Protein AF-A0A227IZ33-F1 (afdb_monomer)

InterPro domains:
  IPR000600 ROK family [PF00480] (5-83)
  IPR043129 ATPase, nucleotide binding domain [SSF53067] (3-83)

Secondary structure (DSSP, 8-state):
--HHHHHHHHHTT-HHHHHHHHHHHHHHHHHHHHHHHHH--SEEEE-SGGGG-THHHHHHHHHGGGGS-TT----EEEE-S--

Foldseek 3Di:
DPPVVLLVCVVVVPVVSVVVVVVVLLVVLLVVQVVCQVPVDQEAEDDDPCLPVVVSQVSNQVRNCVNHDVPHHDHHYYYDPPD

pLDDT: mean 89.8, std 6.93, range [55.25, 95.69]

Radius of gyration: 13.57 Å; Cα contacts (8 Å, |Δi|>4): 75; chains: 1; bounding box: 30×21×37 Å

Sequence (83 aa):
KKAIDIIKAHAEGEAKAVEHVERFMELLAICFANIFTATDPHVVVLGGGLSNFELIYEEMPKRIPKYLLSVAKCPKIIKAKHG

Solvent-accessible surface area (backbone atoms only — not comparable to full-atom values): 4884 Å² total; per-residue (Å²): 127,57,72,67,56,38,55,50,35,32,77,73,61,37,66,70,32,43,56,48,51,53,52,48,53,54,52,50,21,48,54,48,19,54,53,40,74,76,62,68,53,74,64,46,73,39,62,63,86,70,45,73,48,64,63,53,68,66,45,41,72,71,51,21,53,81,55,35,58,95,88,59,74,72,52,52,69,43,67,51,91,78,118

Organism: Vibrio parahaemolyticus (NCBI:txid670)

Structure (mmCIF, N/CA/C/O backbone):
data_AF-A0A227IZ33-F1
#
_entry.id   AF-A0A227IZ33-F1
#
loop_
_atom_site.group_PDB
_atom_site.id
_atom_site.type_symbol
_atom_site.label_atom_id
_atom_site.label_alt_id
_atom_site.label_comp_id
_atom_site.label_asym_id
_atom_site.label_entity_id
_atom_site.label_seq_id
_atom_site.pdbx_PDB_ins_code
_atom_site.Cartn_x
_atom_site.Cartn_y
_atom_site.Cartn_z
_atom_site.occupancy
_atom_site.B_iso_or_equiv
_atom_site.auth_seq_id
_atom_site.auth_comp_id
_atom_site.auth_asym_id
_atom_site.auth_atom_id
_atom_site.pdbx_PDB_model_num
ATOM 1 N N . LYS A 1 1 ? -4.688 11.053 16.658 1.00 63.12 1 LYS A N 1
ATOM 2 C CA . LYS A 1 1 ? -4.914 9.600 16.848 1.00 63.12 1 LYS A CA 1
ATOM 3 C C . LYS A 1 1 ? -3.618 8.890 16.478 1.00 63.12 1 LYS A C 1
ATOM 5 O O . LYS A 1 1 ? -3.016 9.290 15.486 1.00 63.12 1 LYS A O 1
ATOM 10 N N . LYS A 1 2 ? -3.139 7.929 17.272 1.00 81.88 2 LYS A N 1
ATOM 11 C CA . LYS A 1 2 ? -2.017 7.079 16.841 1.00 81.88 2 LYS A CA 1
ATOM 12 C C . LYS A 1 2 ? -2.490 6.232 15.655 1.00 81.88 2 LYS A C 1
ATOM 14 O O . LYS A 1 2 ? -3.689 6.002 15.517 1.00 81.88 2 LYS A O 1
ATOM 19 N N . ALA A 1 3 ? -1.571 5.755 14.815 1.00 80.69 3 ALA A N 1
ATOM 20 C CA . ALA A 1 3 ? -1.923 4.908 13.669 1.00 80.69 3 ALA A CA 1
ATOM 21 C C . ALA A 1 3 ? -2.793 3.702 14.082 1.00 80.69 3 ALA A C 1
ATOM 23 O O . ALA A 1 3 ? -3.782 3.397 13.427 1.00 80.69 3 ALA A O 1
ATOM 24 N N . ILE A 1 4 ? -2.485 3.095 15.232 1.00 84.44 4 ILE A N 1
ATOM 25 C CA . ILE A 1 4 ? -3.241 1.976 15.814 1.00 84.44 4 ILE A CA 1
ATOM 26 C C . ILE A 1 4 ? -4.697 2.371 16.115 1.00 84.44 4 ILE A C 1
ATOM 28 O O . ILE A 1 4 ? -5.612 1.611 15.812 1.00 84.44 4 ILE A O 1
ATOM 32 N N . ASP A 1 5 ? -4.928 3.574 16.649 1.00 88.50 5 ASP A N 1
ATOM 33 C CA . ASP A 1 5 ? -6.277 4.056 16.970 1.00 88.50 5 ASP A CA 1
ATOM 34 C C . ASP A 1 5 ? -7.108 4.282 15.698 1.00 88.50 5 ASP A C 1
ATOM 36 O O . ASP A 1 5 ? -8.317 4.076 15.704 1.00 88.50 5 ASP A O 1
ATOM 40 N N . ILE A 1 6 ? -6.466 4.708 14.603 1.00 88.00 6 ILE A N 1
ATOM 41 C CA . ILE A 1 6 ? -7.125 4.903 13.302 1.00 88.00 6 ILE A CA 1
ATOM 42 C C . ILE A 1 6 ? -7.485 3.552 12.684 1.00 88.00 6 ILE A C 1
ATOM 44 O O . ILE A 1 6 ? -8.598 3.395 12.197 1.00 88.00 6 ILE A O 1
ATOM 48 N N . ILE A 1 7 ? -6.579 2.572 12.739 1.00 87.38 7 ILE A N 1
ATOM 49 C CA . ILE A 1 7 ? -6.835 1.212 12.242 1.00 87.38 7 ILE A CA 1
ATOM 50 C C . ILE A 1 7 ? -7.982 0.563 13.025 1.00 87.38 7 ILE A C 1
ATOM 52 O O . ILE A 1 7 ? -8.867 -0.049 12.430 1.00 87.38 7 ILE A O 1
ATOM 56 N N . LYS A 1 8 ? -8.014 0.738 14.351 1.00 88.69 8 LYS A N 1
ATOM 57 C CA . LYS A 1 8 ? -9.115 0.243 15.184 1.00 88.69 8 LYS A CA 1
ATOM 58 C C . LYS A 1 8 ? -10.441 0.928 14.837 1.00 88.69 8 LYS A C 1
ATOM 60 O O . LYS A 1 8 ? -11.423 0.245 14.581 1.00 88.69 8 LYS A O 1
ATOM 65 N N . ALA A 1 9 ? -10.449 2.256 14.746 1.00 89.69 9 ALA A N 1
ATOM 66 C CA . ALA A 1 9 ? -11.630 3.020 14.348 1.00 89.69 9 ALA A CA 1
ATOM 67 C C . ALA A 1 9 ? -12.126 2.661 12.934 1.00 89.69 9 ALA A C 1
ATOM 69 O O . ALA A 1 9 ? -13.326 2.648 12.678 1.00 89.69 9 ALA A O 1
ATOM 70 N N . HIS A 1 10 ? -11.212 2.338 12.015 1.00 90.62 10 HIS A N 1
ATOM 71 C CA . HIS A 1 10 ? -11.544 1.827 10.687 1.00 90.62 10 HIS A CA 1
ATOM 72 C C . HIS A 1 10 ? -12.242 0.465 10.769 1.00 90.62 10 HIS A C 1
ATOM 74 O O . HIS A 1 10 ? -13.259 0.264 10.112 1.00 90.62 10 HIS A O 1
ATOM 80 N N . ALA A 1 11 ? -11.729 -0.456 11.592 1.00 86.75 11 ALA A N 1
ATOM 81 C CA . ALA A 1 11 ? -12.358 -1.759 11.816 1.00 86.75 11 ALA A CA 1
ATOM 82 C C . ALA A 1 11 ? -13.754 -1.640 12.459 1.00 86.75 11 ALA A C 1
ATOM 84 O O . ALA A 1 11 ? -14.628 -2.455 12.186 1.00 86.75 11 ALA A O 1
ATOM 85 N N . GLU A 1 12 ? -13.976 -0.602 13.267 1.00 92.06 12 GLU A N 1
ATOM 86 C CA . GLU A 1 12 ? -15.277 -0.262 13.861 1.00 92.06 12 GLU A CA 1
ATOM 87 C C . GLU A 1 12 ? -16.210 0.498 12.892 1.00 92.06 12 GLU A C 1
ATOM 89 O O . GLU A 1 12 ? -17.356 0.782 13.237 1.00 92.06 12 GLU A O 1
ATOM 94 N N . GLY A 1 13 ? -15.751 0.825 11.678 1.00 90.19 13 GLY A N 1
ATOM 95 C CA . GLY A 1 13 ? -16.549 1.513 10.661 1.00 90.19 13 GLY A CA 1
ATOM 96 C C . GLY A 1 13 ? -16.731 3.017 10.897 1.00 90.19 13 GLY A C 1
ATOM 97 O O . GLY A 1 13 ? -17.642 3.621 10.333 1.00 90.19 13 GLY A O 1
ATOM 98 N N . GLU A 1 14 ? -15.884 3.656 11.714 1.00 94.62 14 GLU A N 1
ATOM 99 C CA . GLU A 1 14 ? -15.943 5.105 11.935 1.00 94.62 14 GLU A CA 1
ATOM 100 C C . GLU A 1 14 ? -15.707 5.843 10.605 1.00 94.62 14 GLU A C 1
ATOM 102 O O . GLU A 1 14 ? -14.616 5.781 10.035 1.00 94.62 14 GLU A O 1
ATOM 107 N N . ALA A 1 15 ? -16.702 6.601 10.129 1.00 93.06 15 ALA A N 1
ATOM 108 C CA . ALA A 1 15 ? -16.690 7.219 8.7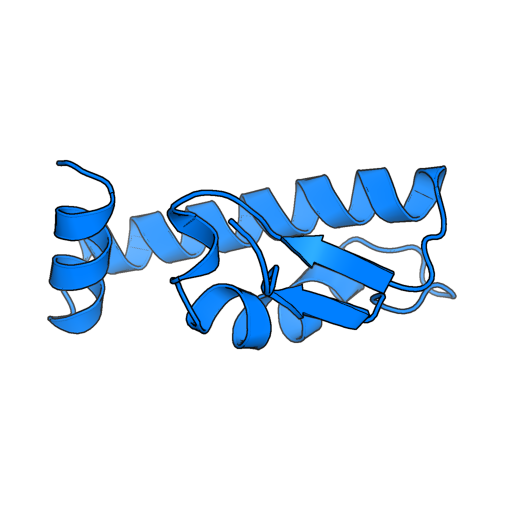97 1.00 93.06 15 ALA A CA 1
ATOM 109 C C . ALA A 1 15 ? -15.410 8.021 8.486 1.00 93.06 15 ALA A C 1
ATOM 111 O O . ALA A 1 15 ? -14.844 7.900 7.402 1.00 93.06 15 ALA A O 1
ATOM 112 N N . LYS A 1 16 ? -14.897 8.791 9.457 1.00 93.06 16 LYS A N 1
ATOM 113 C CA . LYS A 1 16 ? -13.653 9.567 9.296 1.00 93.06 16 LYS A CA 1
ATOM 114 C C . LYS A 1 16 ? -12.411 8.683 9.174 1.00 93.06 16 LYS A C 1
ATOM 116 O O . LYS A 1 16 ? -11.464 9.059 8.487 1.00 93.06 16 LYS A O 1
ATOM 121 N N . ALA A 1 17 ? -12.386 7.543 9.864 1.00 92.25 17 ALA A N 1
ATOM 122 C CA . ALA A 1 17 ? -11.278 6.598 9.793 1.00 92.25 17 ALA A CA 1
ATOM 123 C C . ALA A 1 17 ? -11.300 5.833 8.466 1.00 92.25 17 ALA A C 1
ATOM 125 O O . ALA A 1 17 ? -10.253 5.705 7.839 1.00 92.25 17 ALA A O 1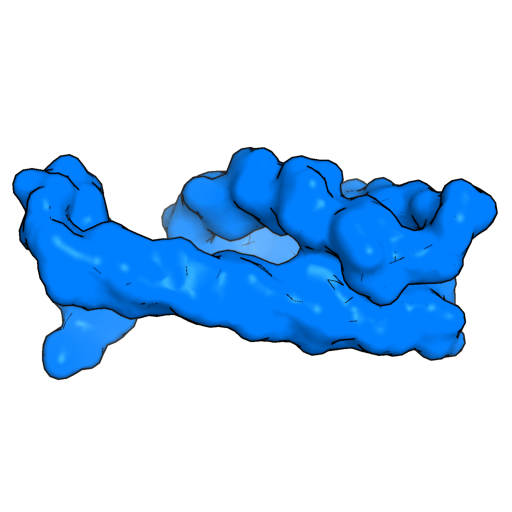
ATOM 126 N N . VAL A 1 18 ? -12.485 5.422 8.003 1.00 92.88 18 VAL A N 1
ATOM 127 C CA . VAL A 1 18 ? -12.686 4.826 6.672 1.00 92.88 18 VAL A CA 1
ATOM 128 C C . VAL A 1 18 ? -12.205 5.771 5.575 1.00 92.88 18 VAL A C 1
ATOM 130 O O . VAL A 1 18 ? -11.335 5.409 4.789 1.00 92.88 18 VAL A O 1
ATOM 133 N N . GLU A 1 19 ? -12.670 7.021 5.581 1.00 94.62 19 GLU A N 1
ATOM 134 C CA . GLU A 1 19 ? -12.255 8.027 4.597 1.00 94.62 19 GLU A CA 1
ATOM 135 C C . GLU A 1 19 ? -10.743 8.318 4.648 1.00 94.62 19 GLU A C 1
ATOM 137 O O . GLU A 1 19 ? -10.105 8.575 3.625 1.00 94.62 19 GLU A O 1
ATOM 142 N N . HIS A 1 20 ? -10.143 8.305 5.840 1.00 93.25 20 HIS A N 1
ATOM 143 C CA . HIS A 1 20 ? -8.707 8.522 5.986 1.00 93.25 20 HIS A CA 1
ATOM 144 C C . HIS A 1 20 ? -7.886 7.350 5.442 1.00 93.25 20 HIS A C 1
ATOM 146 O O . HIS A 1 20 ? -6.916 7.580 4.722 1.00 93.25 20 HIS A O 1
ATOM 152 N N . VAL A 1 21 ? -8.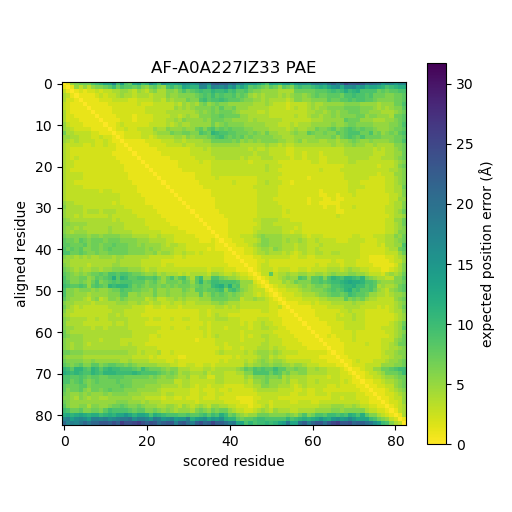266 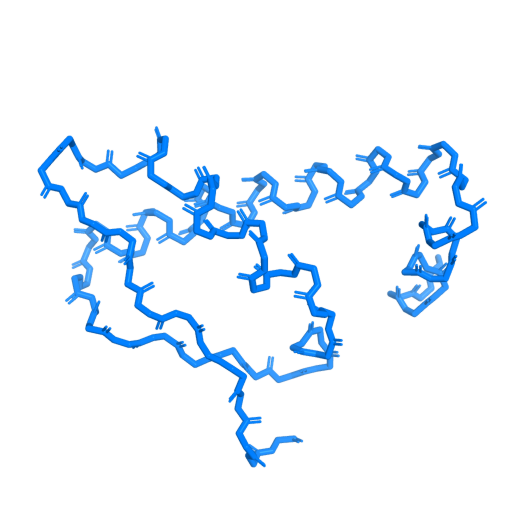6.111 5.768 1.00 92.12 21 VAL A N 1
ATOM 153 C CA . VAL A 1 21 ? -7.584 4.908 5.271 1.00 92.12 21 VAL A CA 1
ATOM 154 C C . VAL A 1 21 ? -7.719 4.806 3.757 1.00 92.12 21 VAL A C 1
ATOM 156 O O . VAL A 1 21 ? -6.723 4.545 3.093 1.00 92.12 21 VAL A O 1
ATOM 159 N N . GLU A 1 22 ? -8.894 5.102 3.205 1.00 93.38 22 GLU A N 1
ATOM 160 C CA . GLU A 1 22 ? -9.118 5.126 1.758 1.00 93.38 22 GLU A CA 1
ATOM 161 C C . GLU A 1 22 ? -8.172 6.115 1.057 1.00 93.38 22 GLU A C 1
ATOM 163 O O . GLU A 1 22 ? -7.450 5.752 0.127 1.00 93.38 22 GLU A O 1
ATOM 168 N N . ARG A 1 23 ? -8.089 7.354 1.563 1.00 94.31 23 ARG A N 1
ATOM 169 C CA . ARG A 1 23 ? -7.151 8.364 1.042 1.00 94.31 23 ARG A CA 1
ATOM 170 C C . ARG A 1 23 ? -5.693 7.938 1.182 1.00 94.31 23 ARG A C 1
ATOM 172 O O . ARG A 1 23 ? -4.895 8.185 0.281 1.00 94.31 23 ARG A O 1
ATOM 179 N N . PHE A 1 24 ? -5.340 7.321 2.307 1.00 93.50 24 PHE A N 1
ATOM 180 C CA . PHE A 1 24 ? -3.988 6.831 2.549 1.00 93.50 24 PHE A CA 1
ATOM 181 C C . PHE A 1 24 ? -3.607 5.711 1.573 1.00 93.50 24 PHE A C 1
ATOM 183 O O . PHE A 1 24 ? -2.520 5.757 1.002 1.00 93.50 24 PHE A O 1
ATOM 190 N N . MET A 1 25 ? -4.499 4.745 1.341 1.00 94.25 25 MET A N 1
ATOM 191 C CA . MET A 1 25 ? -4.282 3.650 0.391 1.00 94.25 25 MET A CA 1
ATOM 192 C C . MET A 1 25 ? -4.106 4.173 -1.032 1.00 94.25 25 MET A C 1
ATOM 194 O O . MET A 1 25 ? -3.206 3.730 -1.741 1.00 94.25 25 MET A O 1
ATOM 198 N N . GLU A 1 26 ? -4.911 5.154 -1.439 1.00 95.69 26 GLU A N 1
ATOM 199 C CA . GLU A 1 26 ? -4.790 5.741 -2.771 1.00 95.69 26 GLU A CA 1
ATOM 200 C C . GLU A 1 26 ? -3.460 6.481 -2.954 1.00 95.69 26 GLU A C 1
ATOM 202 O O . GLU A 1 26 ? -2.760 6.278 -3.947 1.00 95.69 26 GLU A O 1
ATOM 207 N N . LEU A 1 27 ? -3.060 7.282 -1.961 1.00 95.69 27 LEU A N 1
ATOM 208 C CA . LEU A 1 27 ? -1.768 7.967 -1.972 1.00 95.69 27 LEU A CA 1
ATOM 209 C C . LEU A 1 27 ? -0.603 6.969 -2.023 1.00 95.69 27 LEU A C 1
ATOM 211 O O . LEU A 1 27 ? 0.346 7.161 -2.783 1.00 95.69 27 LEU A O 1
ATOM 215 N N . LEU A 1 28 ? -0.681 5.895 -1.235 1.00 94.31 28 LEU A N 1
ATOM 216 C CA . LEU A 1 28 ? 0.339 4.853 -1.201 1.00 94.31 28 LEU A CA 1
ATOM 217 C C . LEU A 1 28 ? 0.485 4.167 -2.566 1.00 94.31 28 LEU A C 1
ATOM 219 O O . LEU A 1 28 ? 1.607 3.988 -3.040 1.00 94.31 28 LEU A O 1
ATOM 223 N N . ALA A 1 29 ? -0.633 3.855 -3.227 1.00 95.12 29 ALA A N 1
ATOM 224 C CA . ALA A 1 29 ? -0.634 3.254 -4.556 1.00 95.12 29 ALA A CA 1
ATOM 225 C C . ALA A 1 29 ? 0.008 4.169 -5.613 1.00 95.12 29 ALA A C 1
ATOM 227 O O . ALA A 1 29 ? 0.814 3.696 -6.416 1.00 95.12 29 ALA A O 1
ATOM 228 N N . ILE A 1 30 ? -0.290 5.474 -5.584 1.00 95.69 30 ILE A N 1
ATOM 229 C CA . ILE A 1 30 ? 0.316 6.467 -6.487 1.00 95.69 30 ILE A CA 1
ATOM 230 C C . ILE A 1 30 ? 1.833 6.530 -6.274 1.00 95.69 30 ILE A C 1
ATOM 232 O O . ILE A 1 30 ? 2.603 6.474 -7.236 1.00 95.69 30 ILE A O 1
ATOM 236 N N . CYS A 1 31 ? 2.283 6.620 -5.021 1.00 95.56 31 CYS A N 1
ATOM 237 C CA . CYS A 1 31 ? 3.708 6.664 -4.694 1.00 95.56 31 CYS A CA 1
ATOM 238 C C . CYS A 1 31 ? 4.435 5.396 -5.159 1.00 95.56 31 CYS A C 1
ATOM 240 O O . CYS A 1 31 ? 5.485 5.485 -5.796 1.00 95.56 31 CYS A O 1
ATOM 242 N N . PHE A 1 32 ? 3.865 4.217 -4.897 1.00 94.75 32 PHE A N 1
ATOM 243 C CA . PHE A 1 32 ? 4.450 2.953 -5.333 1.00 94.75 32 PHE A CA 1
ATOM 244 C C . PHE A 1 32 ? 4.510 2.820 -6.845 1.00 94.75 32 PHE A C 1
ATOM 246 O O . PHE A 1 32 ? 5.553 2.438 -7.363 1.00 94.75 32 PHE A O 1
ATOM 253 N N . ALA A 1 33 ? 3.456 3.189 -7.565 1.00 94.88 33 ALA A N 1
ATOM 254 C CA . ALA A 1 33 ? 3.462 3.099 -9.016 1.00 94.88 33 ALA A CA 1
ATOM 255 C C . ALA A 1 33 ? 4.565 3.955 -9.659 1.00 94.88 33 ALA A C 1
ATOM 257 O O . ALA A 1 33 ? 5.237 3.496 -10.584 1.00 94.88 33 ALA A O 1
ATOM 258 N N . ASN A 1 34 ? 4.821 5.154 -9.125 1.00 94.12 34 ASN A N 1
ATOM 259 C CA . ASN A 1 34 ? 5.937 5.992 -9.570 1.00 94.12 34 ASN A CA 1
ATOM 260 C C . ASN A 1 34 ? 7.296 5.327 -9.304 1.00 94.12 34 ASN A C 1
ATOM 262 O O . ASN A 1 34 ? 8.143 5.268 -10.194 1.00 94.12 34 ASN A O 1
ATOM 266 N N . ILE A 1 35 ? 7.493 4.771 -8.104 1.00 94.75 35 ILE A N 1
ATOM 267 C CA . ILE A 1 35 ? 8.729 4.057 -7.748 1.00 94.75 35 ILE A CA 1
ATOM 268 C C . ILE A 1 35 ? 8.920 2.823 -8.643 1.00 94.75 35 ILE A C 1
ATOM 270 O O . ILE A 1 35 ? 10.022 2.587 -9.137 1.00 94.75 35 ILE A O 1
ATOM 274 N N . PHE A 1 36 ? 7.865 2.049 -8.893 1.00 94.38 36 PHE A N 1
ATOM 275 C CA . PHE A 1 36 ? 7.928 0.832 -9.708 1.00 94.38 36 PHE A CA 1
ATOM 276 C C . PHE A 1 36 ? 8.192 1.149 -11.173 1.00 94.38 36 PHE A C 1
ATOM 278 O O . PHE A 1 36 ? 8.971 0.454 -11.807 1.00 94.38 36 PHE A O 1
ATOM 285 N N . THR A 1 37 ? 7.622 2.239 -11.684 1.00 93.19 37 THR A N 1
ATOM 286 C CA . THR A 1 37 ? 7.897 2.707 -13.047 1.00 93.19 37 THR A CA 1
ATOM 287 C C . THR A 1 37 ? 9.374 3.066 -13.233 1.00 93.19 37 THR A C 1
ATOM 289 O O . THR A 1 37 ? 9.922 2.850 -14.309 1.00 93.19 37 THR A O 1
ATOM 292 N N . ALA A 1 38 ? 10.036 3.581 -12.192 1.00 93.75 38 ALA A N 1
ATOM 293 C CA . ALA A 1 38 ? 11.453 3.932 -12.247 1.00 93.75 38 ALA A CA 1
ATOM 294 C C . ALA A 1 38 ? 12.400 2.741 -12.007 1.00 93.75 38 ALA A C 1
ATOM 296 O O . ALA A 1 38 ? 13.499 2.717 -12.555 1.00 93.75 38 ALA A O 1
ATOM 297 N N . THR A 1 39 ? 12.012 1.789 -11.152 1.00 93.62 39 THR A N 1
ATOM 298 C CA . THR A 1 39 ? 12.921 0.741 -10.640 1.00 93.62 39 THR A CA 1
ATOM 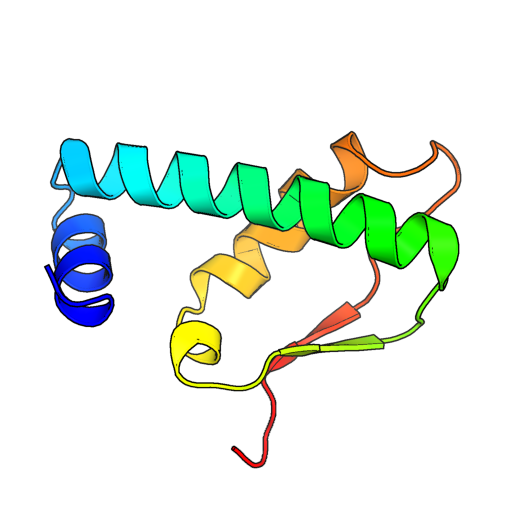299 C C . THR A 1 39 ? 12.640 -0.668 -11.156 1.00 93.62 39 THR A C 1
ATOM 301 O O . THR A 1 39 ? 13.525 -1.512 -11.057 1.00 93.62 39 THR A O 1
ATOM 304 N N . ASP A 1 40 ? 11.437 -0.924 -11.672 1.00 93.06 40 ASP A N 1
ATOM 305 C CA . ASP A 1 40 ? 10.933 -2.230 -12.123 1.00 93.06 40 ASP A CA 1
ATOM 306 C C . ASP A 1 40 ? 11.299 -3.412 -11.191 1.00 93.06 40 ASP A C 1
ATOM 308 O O . ASP A 1 40 ? 12.021 -4.343 -11.568 1.00 93.06 40 ASP A O 1
ATOM 312 N N . PRO A 1 41 ? 10.869 -3.379 -9.913 1.00 93.12 41 PRO A N 1
ATOM 313 C CA . PRO A 1 41 ? 11.263 -4.392 -8.950 1.00 93.12 41 PRO A CA 1
ATOM 314 C C . PRO A 1 41 ? 10.464 -5.680 -9.157 1.00 93.12 41 PRO A C 1
ATOM 316 O O . PRO A 1 41 ? 9.259 -5.659 -9.378 1.00 93.12 41 PRO A O 1
ATOM 319 N N . HIS A 1 42 ? 11.100 -6.832 -8.955 1.00 91.69 42 HIS A N 1
ATOM 320 C CA . HIS A 1 42 ? 10.396 -8.119 -8.994 1.00 91.69 42 HIS A CA 1
ATOM 321 C C . HIS A 1 42 ? 9.584 -8.378 -7.709 1.00 91.69 42 HIS A C 1
ATOM 323 O O . HIS A 1 42 ? 8.502 -8.971 -7.745 1.00 91.69 42 HIS A O 1
ATOM 329 N N . VAL A 1 43 ? 10.108 -7.944 -6.556 1.00 93.31 43 VAL A N 1
ATOM 330 C CA . VAL A 1 43 ? 9.509 -8.140 -5.226 1.00 93.31 43 VAL A CA 1
ATOM 331 C C . VAL A 1 43 ? 9.724 -6.891 -4.378 1.00 93.31 43 VAL A C 1
ATOM 333 O O . VAL A 1 43 ? 10.812 -6.320 -4.371 1.00 93.31 43 VAL A O 1
ATOM 336 N N . VAL A 1 44 ? 8.695 -6.503 -3.628 1.00 93.38 44 VAL A N 1
ATOM 337 C CA . VAL A 1 44 ? 8.709 -5.367 -2.702 1.00 93.38 44 VAL A CA 1
ATOM 338 C C . VAL A 1 44 ? 8.415 -5.878 -1.300 1.00 93.38 44 VAL A C 1
ATOM 340 O O . VAL A 1 44 ? 7.403 -6.540 -1.076 1.00 93.38 44 VAL A O 1
ATOM 343 N N . VAL A 1 45 ? 9.297 -5.574 -0.351 1.00 92.56 45 VAL A N 1
ATOM 344 C CA . VAL A 1 45 ? 9.147 -5.981 1.049 1.00 92.56 45 VAL A CA 1
ATOM 345 C C . VAL A 1 45 ? 8.772 -4.765 1.886 1.00 92.56 45 VAL A C 1
ATOM 347 O O . VAL A 1 45 ? 9.531 -3.800 1.946 1.00 92.56 45 VAL A O 1
ATOM 350 N N . LEU A 1 46 ? 7.610 -4.808 2.540 1.00 90.69 46 LEU A N 1
ATOM 351 C CA . LEU A 1 46 ? 7.162 -3.750 3.444 1.00 90.69 46 LEU A CA 1
ATOM 352 C C . LEU A 1 46 ? 7.613 -4.052 4.874 1.00 90.69 46 LEU A C 1
ATOM 354 O O . LEU A 1 46 ? 7.278 -5.098 5.431 1.00 90.69 46 LEU A O 1
ATOM 358 N N . GLY A 1 47 ? 8.366 -3.123 5.462 1.00 87.00 47 GLY A N 1
ATOM 359 C CA . GLY A 1 47 ? 8.791 -3.157 6.863 1.00 87.00 47 GLY A CA 1
ATOM 360 C C . GLY A 1 47 ? 8.117 -2.080 7.721 1.00 87.00 47 GLY A C 1
ATOM 361 O O . GLY A 1 47 ? 7.303 -1.289 7.243 1.00 87.00 47 GLY A O 1
ATOM 362 N N . GLY A 1 48 ? 8.480 -2.036 9.005 1.00 83.69 48 GLY A N 1
ATOM 363 C CA . GLY A 1 48 ? 7.984 -1.048 9.970 1.00 83.69 48 GLY A CA 1
ATOM 364 C C . GLY A 1 48 ? 6.590 -1.359 10.530 1.00 83.69 48 GLY A C 1
ATOM 365 O O . GLY A 1 48 ? 5.925 -2.308 10.120 1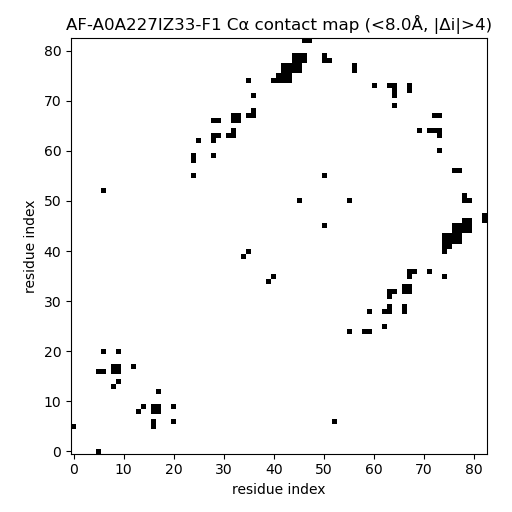.00 83.69 48 GLY A O 1
ATOM 366 N N . GLY A 1 49 ? 6.120 -0.543 11.480 1.00 78.25 49 GLY A N 1
ATOM 367 C CA . GLY A 1 49 ? 4.894 -0.825 12.244 1.00 78.25 49 GLY A CA 1
ATOM 368 C C . GLY A 1 49 ? 3.606 -0.912 11.411 1.00 78.25 49 GLY A C 1
ATOM 369 O O . GLY A 1 49 ? 2.692 -1.647 11.781 1.00 78.25 49 GLY A O 1
ATOM 370 N N . LEU A 1 50 ? 3.548 -0.217 10.268 1.00 78.19 50 LEU A N 1
ATOM 371 C CA . 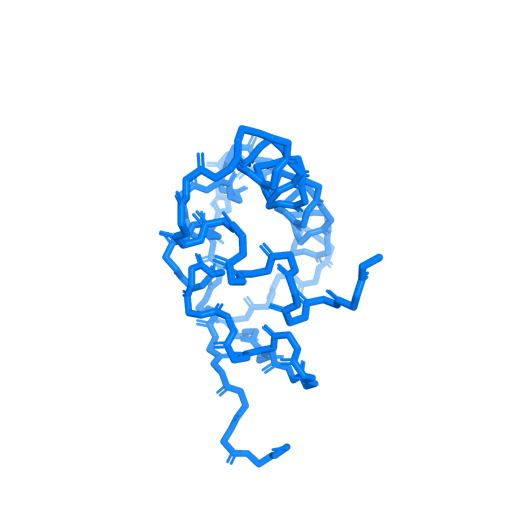LEU A 1 50 ? 2.407 -0.251 9.341 1.00 78.19 50 LEU A CA 1
ATOM 372 C C . LEU A 1 50 ? 2.365 -1.508 8.462 1.00 78.19 50 LEU A C 1
ATOM 374 O O . LEU A 1 50 ? 1.307 -1.819 7.927 1.00 78.19 50 LEU A O 1
ATOM 378 N N . SER A 1 51 ? 3.455 -2.275 8.362 1.00 81.12 51 SER A N 1
ATOM 379 C CA . SER A 1 51 ? 3.464 -3.556 7.634 1.00 81.12 51 SER A CA 1
ATOM 380 C C . SER A 1 51 ? 2.540 -4.614 8.255 1.00 81.12 51 SER A C 1
ATOM 382 O O . SER A 1 51 ? 2.242 -5.620 7.617 1.00 81.12 51 SER A O 1
ATOM 384 N N . ASN A 1 52 ? 2.068 -4.392 9.488 1.00 82.19 52 ASN A N 1
ATOM 385 C CA . ASN A 1 52 ? 1.073 -5.229 10.157 1.00 82.19 52 ASN A CA 1
ATOM 386 C C . ASN A 1 52 ? -0.362 -4.973 9.696 1.00 82.19 52 ASN A C 1
ATOM 388 O O . ASN A 1 52 ? -1.267 -5.693 10.112 1.00 82.19 52 ASN A O 1
ATOM 392 N N . PHE A 1 53 ? -0.589 -3.946 8.880 1.00 85.94 53 PHE A N 1
ATOM 393 C CA . PHE A 1 53 ? -1.915 -3.673 8.365 1.00 85.94 53 PHE A CA 1
ATOM 394 C C . PHE A 1 53 ? -2.170 -4.509 7.112 1.00 85.94 53 PHE A C 1
ATOM 396 O O . PHE A 1 53 ? -1.815 -4.114 6.003 1.00 85.94 53 PHE A O 1
ATOM 403 N N . GLU A 1 54 ? -2.784 -5.677 7.309 1.00 87.19 54 GLU A N 1
ATOM 404 C CA . GLU A 1 54 ? -2.978 -6.685 6.257 1.00 87.19 54 GLU A CA 1
ATOM 405 C C . GLU A 1 54 ? -3.758 -6.152 5.040 1.00 87.19 54 GLU A C 1
ATOM 407 O O . GLU A 1 54 ? -3.485 -6.546 3.907 1.00 87.19 54 GLU A O 1
ATOM 412 N N . LEU A 1 55 ? -4.626 -5.153 5.254 1.00 89.19 55 LEU A N 1
ATOM 413 C CA . LEU A 1 55 ? -5.383 -4.473 4.199 1.00 89.19 55 LEU A CA 1
ATOM 414 C C . LEU A 1 55 ? -4.479 -3.896 3.094 1.00 89.19 55 LEU A C 1
ATOM 416 O O . LEU A 1 55 ? -4.888 -3.824 1.940 1.00 89.19 55 LEU A O 1
ATOM 420 N N . ILE A 1 56 ? -3.233 -3.523 3.413 1.00 90.56 56 ILE A N 1
ATOM 421 C CA . ILE A 1 56 ? -2.273 -3.028 2.417 1.00 90.56 56 ILE A CA 1
ATOM 422 C C . ILE A 1 56 ? -1.995 -4.109 1.363 1.00 90.56 56 ILE A C 1
ATOM 424 O O . ILE A 1 56 ? -1.997 -3.815 0.171 1.00 90.56 56 ILE A O 1
ATOM 428 N N . TYR A 1 57 ? -1.792 -5.365 1.765 1.00 91.12 57 TYR A N 1
ATOM 429 C CA . TYR A 1 57 ? -1.470 -6.444 0.824 1.00 91.12 57 TYR A CA 1
ATOM 430 C C . TYR A 1 57 ? -2.670 -6.848 -0.039 1.00 91.12 57 TYR A C 1
ATOM 432 O O . TYR A 1 57 ? -2.484 -7.343 -1.149 1.00 91.12 57 TYR A O 1
ATOM 440 N N . GLU A 1 58 ? -3.889 -6.603 0.441 1.00 91.12 58 GLU A N 1
ATOM 441 C CA . GLU A 1 58 ? -5.124 -6.849 -0.305 1.00 91.12 58 GLU A CA 1
ATOM 442 C C . GLU A 1 58 ? -5.448 -5.717 -1.288 1.00 91.12 58 GLU A C 1
ATOM 444 O O . GLU A 1 58 ? -5.866 -5.972 -2.418 1.00 91.12 58 GLU A O 1
ATOM 449 N N . GLU A 1 59 ? -5.251 -4.462 -0.877 1.00 92.81 59 GLU A N 1
ATOM 450 C CA . GLU A 1 59 ? -5.662 -3.282 -1.644 1.00 92.81 59 GLU A CA 1
ATOM 451 C C . GLU A 1 59 ? -4.613 -2.822 -2.658 1.00 92.81 59 GLU A C 1
ATOM 453 O O . GLU A 1 59 ? -4.961 -2.367 -3.751 1.00 92.81 59 GLU A O 1
ATOM 458 N N . MET A 1 60 ? -3.323 -2.963 -2.345 1.00 92.19 60 MET A N 1
ATOM 459 C CA . MET A 1 60 ? -2.249 -2.501 -3.228 1.00 92.19 60 MET A CA 1
ATOM 460 C C . MET A 1 60 ? -2.283 -3.158 -4.618 1.00 92.19 60 MET A C 1
ATOM 462 O O . MET A 1 60 ? -2.245 -2.419 -5.606 1.00 92.19 60 MET A O 1
ATOM 466 N N . PRO A 1 61 ? -2.457 -4.489 -4.760 1.00 91.31 61 PRO A N 1
ATOM 467 C CA . PRO A 1 61 ? -2.570 -5.117 -6.077 1.00 91.31 61 PRO A CA 1
ATOM 468 C C . PRO A 1 61 ? -3.778 -4.643 -6.899 1.00 91.31 61 PRO A C 1
ATOM 470 O O . PRO A 1 61 ? -3.739 -4.725 -8.124 1.00 91.31 61 PRO A O 1
ATOM 473 N N . LYS A 1 62 ? -4.840 -4.142 -6.250 1.00 93.75 62 LYS A N 1
ATOM 474 C CA . LYS A 1 62 ? -6.045 -3.625 -6.922 1.00 93.75 62 LYS A CA 1
ATOM 475 C C . LYS A 1 62 ? -5.863 -2.180 -7.394 1.00 93.75 62 LYS A C 1
ATOM 477 O O . LYS A 1 62 ? -6.361 -1.813 -8.453 1.00 93.75 62 LYS A O 1
ATOM 482 N N . ARG A 1 63 ? -5.154 -1.360 -6.611 1.00 94.69 63 ARG A N 1
ATOM 483 C CA . ARG A 1 63 ? -5.035 0.095 -6.827 1.00 94.69 63 ARG A CA 1
ATOM 484 C C . ARG A 1 63 ? -3.833 0.490 -7.673 1.00 94.69 63 ARG A C 1
ATOM 486 O O . ARG A 1 63 ? -3.947 1.363 -8.526 1.00 94.69 63 ARG A O 1
ATOM 493 N N . ILE A 1 64 ? -2.690 -0.161 -7.470 1.00 94.44 64 ILE A N 1
ATOM 494 C CA . ILE A 1 64 ? -1.427 0.179 -8.144 1.00 94.44 64 ILE A CA 1
ATOM 495 C C . ILE A 1 64 ? -1.517 0.098 -9.676 1.00 94.44 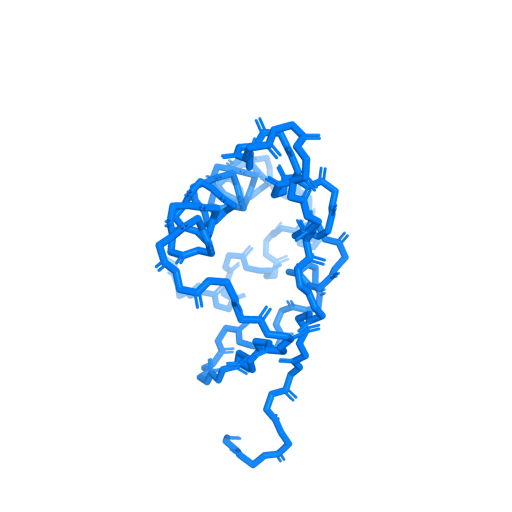64 ILE A C 1
ATOM 497 O O . ILE A 1 64 ? -1.033 1.029 -10.320 1.00 94.44 64 ILE A O 1
ATOM 501 N N . PRO A 1 65 ? -2.155 -0.921 -10.297 1.00 93.31 65 PRO A N 1
ATOM 502 C CA . PRO A 1 65 ? -2.219 -1.022 -11.758 1.00 93.31 65 PRO A CA 1
ATOM 503 C C . PRO A 1 65 ? -2.820 0.202 -12.458 1.00 93.31 65 PRO A C 1
ATOM 505 O O . PRO A 1 65 ? -2.433 0.504 -13.580 1.00 93.31 65 PRO A O 1
ATOM 508 N N . LYS A 1 66 ? -3.715 0.943 -11.790 1.00 94.31 66 LYS A N 1
ATOM 509 C CA . LYS A 1 66 ? -4.312 2.184 -12.311 1.00 94.31 66 LYS A CA 1
ATOM 510 C C . LYS A 1 66 ? -3.274 3.286 -12.565 1.00 94.31 66 LYS A C 1
ATOM 512 O O . LYS A 1 66 ? -3.509 4.166 -13.387 1.00 94.31 66 LYS A O 1
ATOM 517 N N . TYR A 1 67 ? -2.157 3.245 -11.844 1.00 95.00 67 TYR A N 1
ATOM 518 C CA . TYR A 1 67 ? -1.112 4.266 -11.855 1.00 95.00 67 TYR A CA 1
ATOM 519 C C . TYR A 1 67 ? 0.180 3.804 -12.538 1.00 95.00 67 TYR A C 1
ATOM 521 O O . TYR A 1 67 ? 1.126 4.582 -12.643 1.00 95.00 67 TYR A O 1
ATOM 529 N N . LEU A 1 68 ? 0.237 2.548 -12.983 1.00 92.94 68 LEU A N 1
ATOM 530 C CA . LEU A 1 68 ? 1.369 1.995 -13.718 1.00 92.94 68 LEU A CA 1
ATOM 531 C C . LEU A 1 68 ? 1.255 2.279 -15.221 1.00 92.94 68 LEU A C 1
ATOM 533 O O . LEU A 1 68 ? 0.186 2.583 -15.750 1.00 92.94 68 LEU A O 1
ATOM 537 N N . LEU A 1 69 ? 2.374 2.114 -15.929 1.00 90.25 69 LEU A N 1
ATOM 538 C CA . LEU A 1 69 ? 2.362 2.014 -17.387 1.00 90.25 69 LEU A CA 1
ATOM 539 C C . LEU A 1 69 ? 1.466 0.848 -17.826 1.00 90.25 69 LEU A C 1
ATOM 541 O O . LEU A 1 69 ? 1.470 -0.206 -17.196 1.00 90.25 69 LEU A O 1
ATOM 545 N N . SER A 1 70 ? 0.767 0.988 -18.954 1.00 88.94 70 SER A N 1
ATOM 546 C CA . SER A 1 70 ? -0.212 -0.007 -19.427 1.00 88.94 70 SER A CA 1
ATOM 547 C C . SER A 1 70 ? 0.360 -1.412 -19.665 1.00 88.94 70 SER A C 1
ATOM 549 O O . SER A 1 70 ? -0.390 -2.382 -19.700 1.00 88.94 70 SER A O 1
ATOM 551 N N . VAL A 1 71 ? 1.679 -1.526 -19.844 1.00 90.50 71 VAL A N 1
ATOM 552 C CA . VAL A 1 71 ? 2.396 -2.799 -20.036 1.00 90.50 71 VAL A CA 1
ATOM 553 C C . VAL A 1 71 ? 2.988 -3.364 -18.742 1.00 90.50 71 VAL A C 1
ATOM 555 O O . VAL A 1 71 ? 3.373 -4.532 -18.704 1.00 90.50 71 VAL A O 1
ATOM 558 N N . ALA A 1 72 ? 3.083 -2.546 -17.693 1.00 89.69 72 ALA A N 1
ATOM 559 C CA . ALA A 1 72 ? 3.697 -2.922 -16.431 1.00 89.69 72 ALA A CA 1
ATOM 560 C C . ALA A 1 72 ? 2.708 -3.692 -15.549 1.00 89.69 72 ALA A C 1
ATOM 562 O O . ALA A 1 72 ? 1.493 -3.491 -15.591 1.00 89.69 72 ALA A O 1
ATOM 563 N N . LYS A 1 73 ? 3.246 -4.591 -14.726 1.00 89.56 73 LYS A N 1
ATOM 564 C CA . LYS A 1 73 ? 2.472 -5.383 -13.767 1.00 89.56 73 LYS A CA 1
ATOM 565 C C . LYS A 1 73 ? 2.819 -4.947 -12.354 1.00 89.56 73 LYS A C 1
ATOM 567 O O . LYS A 1 73 ? 3.950 -4.560 -12.080 1.00 89.56 73 LYS A O 1
ATOM 572 N N . CYS A 1 74 ? 1.848 -5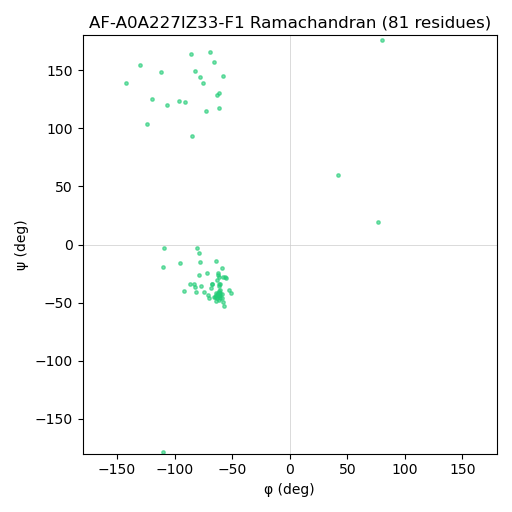.038 -11.448 1.00 90.31 74 CYS A N 1
ATOM 573 C CA . CYS A 1 74 ? 2.127 -4.820 -10.035 1.00 90.31 74 CYS A CA 1
ATOM 574 C C . CYS A 1 74 ? 3.116 -5.895 -9.545 1.00 90.31 74 CYS A C 1
ATOM 576 O O . CYS A 1 74 ? 2.854 -7.086 -9.752 1.00 90.31 74 CYS A O 1
ATOM 578 N N . PRO A 1 75 ? 4.226 -5.510 -8.895 1.00 93.06 75 PRO A N 1
ATOM 579 C CA . PRO A 1 75 ? 5.167 -6.463 -8.332 1.00 93.06 75 PRO A CA 1
ATOM 580 C C . PRO A 1 75 ? 4.555 -7.199 -7.141 1.00 93.06 75 PRO A C 1
ATOM 582 O O . PRO A 1 75 ? 3.542 -6.784 -6.569 1.00 93.06 75 PRO A O 1
ATOM 585 N N . LYS A 1 76 ? 5.197 -8.297 -6.732 1.00 92.94 76 LYS A N 1
ATOM 586 C CA . LYS A 1 76 ? 4.771 -9.036 -5.543 1.00 92.94 76 LYS A CA 1
ATOM 587 C C . LYS A 1 76 ? 5.126 -8.234 -4.289 1.00 92.94 76 LYS A C 1
ATOM 589 O O . LYS A 1 76 ? 6.304 -8.056 -3.989 1.00 92.94 76 LYS A O 1
ATOM 594 N N . ILE A 1 77 ? 4.113 -7.787 -3.552 1.00 92.69 77 ILE A N 1
ATOM 595 C CA . ILE A 1 77 ? 4.279 -7.057 -2.290 1.00 92.69 77 ILE A CA 1
ATOM 596 C C . ILE A 1 77 ? 4.146 -8.049 -1.135 1.00 92.69 77 ILE A C 1
ATOM 598 O O . ILE A 1 77 ? 3.147 -8.760 -1.040 1.00 92.69 77 ILE A O 1
ATOM 602 N N . ILE A 1 78 ? 5.161 -8.123 -0.275 1.00 91.62 78 ILE A N 1
ATOM 603 C CA . ILE A 1 78 ? 5.211 -9.052 0.858 1.00 91.62 78 ILE A CA 1
ATOM 604 C C . ILE A 1 78 ? 5.577 -8.339 2.157 1.00 91.62 78 ILE A C 1
ATOM 606 O O . ILE A 1 78 ? 6.250 -7.309 2.160 1.00 91.62 78 ILE A O 1
ATOM 610 N N . LYS A 1 79 ? 5.154 -8.924 3.275 1.00 90.06 79 LYS A N 1
ATOM 611 C CA . LYS A 1 79 ? 5.523 -8.479 4.618 1.00 90.06 79 LYS A CA 1
ATOM 612 C C . LYS A 1 79 ? 6.952 -8.894 4.955 1.00 90.06 79 LYS A C 1
ATOM 614 O O . LYS A 1 79 ? 7.357 -10.025 4.670 1.00 90.06 79 LYS A O 1
ATOM 619 N N . ALA A 1 80 ? 7.710 -8.005 5.592 1.00 87.06 80 ALA A N 1
ATOM 620 C CA . ALA A 1 80 ? 9.005 -8.359 6.159 1.00 87.06 80 ALA A CA 1
ATOM 621 C C . ALA A 1 80 ? 8.837 -9.436 7.246 1.00 87.06 80 ALA A C 1
ATOM 623 O O . ALA A 1 80 ? 8.023 -9.300 8.154 1.00 87.06 80 ALA A O 1
ATOM 624 N N . LYS A 1 81 ? 9.630 -10.510 7.166 1.00 76.44 81 LYS A N 1
ATOM 625 C CA . LYS A 1 81 ? 9.658 -11.574 8.188 1.00 76.44 81 LYS A CA 1
ATOM 626 C C . LYS A 1 81 ? 10.466 -11.177 9.430 1.00 76.44 81 LYS A C 1
ATOM 628 O O . LYS A 1 81 ? 10.243 -11.711 10.511 1.00 76.44 81 LYS A O 1
ATOM 633 N N . HIS A 1 82 ? 11.425 -10.274 9.251 1.00 68.19 82 HIS A N 1
ATOM 634 C CA . HIS A 1 82 ? 12.340 -9.802 10.282 1.00 68.19 82 HIS A CA 1
ATOM 635 C C . HIS A 1 82 ? 12.216 -8.279 10.349 1.00 68.19 82 HIS A C 1
ATOM 637 O O . HIS A 1 82 ? 12.683 -7.593 9.440 1.00 68.19 82 HIS A O 1
ATOM 643 N N . GLY A 1 83 ? 11.529 -7.765 11.369 1.00 55.25 83 GLY A N 1
ATOM 644 C CA . GLY A 1 83 ? 11.253 -6.339 11.542 1.00 55.25 83 GLY A CA 1
ATOM 645 C C . GLY A 1 83 ? 10.318 -6.069 12.705 1.00 55.25 83 GLY A C 1
ATOM 646 O O . GLY A 1 83 ? 9.515 -6.973 13.024 1.00 55.25 83 GLY A O 1
#

Nearest PDB structures (foldseek):
  4db3-assembly1_A  TM=9.994E-01  e=3.108E-12  Vibrio vulnificus
  7p9y-assembly1_AAA  TM=9.851E-01  e=6.443E-10  Saccharomyces cerevisiae S288C
  2ap1-assembly1_A  TM=9.590E-01  e=8.326E-08  Salmonella enterica subsp. enterica serovar Typhimurium
  6q26-assembly1_A  TM=7.929E-01  e=5.016E-03  Staphylococcus aureus
  2hoe-assembly1_A  TM=8.072E-01  e=3.105E-02  Thermotoga maritima

Mean predicted aligned error: 4.21 Å